Protein AF-A0A1R1JT82-F1 (afdb_monomer_lite)

pLDDT: mean 80.55, std 14.53, range [35.12, 96.0]

Radius of gyration: 28.64 Å; chains: 1; bounding box: 72×47×72 Å

Foldseek 3Di:
DDDPVVVVVVLVLLVVLLVVVVVPDDLVVSCVVVVHDSVVSVVSNVVNCVVVVVDDPPDDPPDDWDWDWDQDPPRWIWIDTDNDIAIDNDSVRNVVVRVVVNVVVVVCVVPPDDPPDPDDPDPDDDDDDPPDDPPDDDDDDPVVVVVVVVVVVPDDDDPDPPPDDDDDD

Secondary structure (DSSP, 8-state):
---THHHHHHHHHHHHHHHHHHTT--HHHHHHHHTS-HHHHHHHHHHHHHHHTSSPPPPPPPP----EEEE-TTS-EEEEETTEEEEESSHHHHHHHHHHHHHHHHHHHHHS--PPPP-PPP-S-----TT--TT------HHHHHHHHHHHHHS-----TT--PPP--

Sequence (169 aa):
MSNPNQGAATRSRNEEIERRLTAGESGPALAAAFGITQPRVHQIARAVREARGDLAPKAKPGPRIRPRLRKVELGLWLCAGGGVERRGETQLEAYDRWLKASLASHVGAHAAPHEPEPERPYAGPVTVIPGVRPGQALRLPPALLLNGARARAAQPYTPSLSGGRRGGE

Organism: Alcaligenes xylosoxydans xylosoxydans (NCBI:txid85698)

Structure (mmCIF, N/CA/C/O backbone):
data_AF-A0A1R1JT82-F1
#
_entry.id   AF-A0A1R1JT82-F1
#
loop_
_atom_site.group_PDB
_atom_site.id
_atom_site.type_symbol
_atom_site.label_atom_id
_atom_site.label_alt_id
_atom_site.label_comp_id
_atom_site.label_asym_id
_atom_site.label_entity_id
_atom_site.label_seq_id
_atom_site.pdbx_PDB_ins_code
_atom_site.Cartn_x
_atom_site.Cartn_y
_atom_site.Cartn_z
_atom_site.occupancy
_atom_site.B_iso_or_equiv
_atom_site.auth_seq_id
_atom_site.auth_comp_id
_atom_site.auth_asym_id
_atom_site.auth_atom_id
_atom_site.pdbx_PDB_model_num
ATOM 1 N N . MET A 1 1 ? 11.274 -14.910 32.398 1.00 37.78 1 MET A N 1
ATOM 2 C CA . MET A 1 1 ? 9.931 -15.381 32.798 1.00 37.78 1 MET A CA 1
ATOM 3 C C . MET A 1 1 ? 8.906 -14.341 32.360 1.00 37.78 1 MET A C 1
ATOM 5 O O . MET A 1 1 ? 8.763 -13.328 33.030 1.00 37.78 1 MET A O 1
ATOM 9 N N . SER A 1 2 ? 8.264 -14.525 31.201 1.00 44.66 2 SER A N 1
ATOM 10 C CA . SER A 1 2 ? 7.197 -13.622 30.739 1.00 44.66 2 SER A CA 1
ATOM 11 C C . SER A 1 2 ? 5.900 -13.959 31.469 1.00 44.66 2 SER A C 1
ATOM 13 O O . SER A 1 2 ? 5.422 -15.087 31.393 1.00 44.66 2 SER A O 1
ATOM 15 N N . ASN A 1 3 ? 5.371 -13.002 32.228 1.00 44.62 3 ASN A N 1
ATOM 16 C CA . ASN A 1 3 ? 4.223 -13.212 33.101 1.00 44.62 3 ASN A CA 1
ATOM 17 C C . ASN A 1 3 ? 2.918 -13.233 32.267 1.00 44.62 3 ASN A C 1
ATOM 19 O O . ASN A 1 3 ? 2.615 -12.224 31.623 1.00 44.62 3 ASN A O 1
ATOM 23 N N . PRO A 1 4 ? 2.130 -14.327 32.259 1.00 56.94 4 PRO A N 1
ATOM 24 C CA . PRO A 1 4 ? 0.919 -14.452 31.435 1.00 56.94 4 PRO A CA 1
ATOM 25 C C . PRO A 1 4 ? -0.143 -13.371 31.719 1.00 56.94 4 PRO A C 1
ATOM 27 O O . PRO A 1 4 ? -0.912 -13.008 30.827 1.00 56.94 4 PRO A O 1
ATOM 30 N N . ASN A 1 5 ? -0.126 -12.763 32.911 1.00 55.38 5 ASN A N 1
ATOM 31 C CA . ASN A 1 5 ? -1.024 -11.662 33.280 1.00 55.38 5 ASN A CA 1
ATOM 32 C C . ASN A 1 5 ? -0.706 -10.328 32.585 1.00 55.38 5 ASN A C 1
ATOM 34 O O . ASN A 1 5 ? -1.586 -9.474 32.462 1.00 55.38 5 ASN A O 1
ATOM 38 N N . GLN A 1 6 ? 0.512 -10.148 32.058 1.00 58.00 6 GLN A N 1
ATOM 39 C CA . GLN A 1 6 ? 0.864 -8.942 31.299 1.00 58.00 6 GLN A CA 1
ATOM 40 C C . GLN A 1 6 ? 0.074 -8.846 29.986 1.00 58.00 6 GLN A C 1
ATOM 42 O O . GLN A 1 6 ? -0.247 -7.745 29.540 1.00 58.00 6 GLN A O 1
ATOM 47 N N . GLY A 1 7 ? -0.309 -9.982 29.392 1.00 70.12 7 GLY A N 1
ATOM 48 C CA . GLY A 1 7 ? -1.084 -10.010 28.151 1.00 70.12 7 GLY A CA 1
ATOM 49 C C . GLY A 1 7 ? -2.545 -9.585 28.333 1.00 70.12 7 GLY A C 1
ATOM 50 O O . GLY A 1 7 ? -3.101 -8.916 27.465 1.00 70.12 7 GLY A O 1
ATOM 51 N N . ALA A 1 8 ? -3.175 -9.936 29.459 1.00 67.75 8 ALA A N 1
ATOM 52 C CA . ALA A 1 8 ? -4.562 -9.556 29.745 1.00 67.75 8 ALA A CA 1
ATOM 53 C C . ALA A 1 8 ? -4.686 -8.061 30.074 1.00 67.75 8 ALA A C 1
ATOM 55 O O . ALA A 1 8 ? -5.466 -7.363 29.432 1.00 67.75 8 ALA A O 1
ATOM 56 N N . ALA A 1 9 ? -3.840 -7.547 30.973 1.00 73.25 9 ALA A N 1
ATOM 57 C CA . ALA A 1 9 ? -3.826 -6.126 31.328 1.00 73.25 9 ALA A CA 1
ATOM 58 C C . ALA A 1 9 ? -3.507 -5.222 30.123 1.00 73.25 9 ALA A C 1
ATOM 60 O O . ALA A 1 9 ? -4.097 -4.154 29.958 1.00 73.25 9 ALA A O 1
ATOM 61 N N . THR A 1 10 ? -2.618 -5.672 29.231 1.00 85.50 10 THR A N 1
ATOM 62 C CA . THR A 1 10 ? -2.303 -4.940 27.996 1.00 85.50 10 THR A CA 1
ATOM 63 C C . THR A 1 10 ? -3.476 -4.950 27.012 1.00 85.50 10 THR A C 1
ATOM 65 O O . THR A 1 10 ? -3.733 -3.932 26.372 1.00 85.50 10 THR A O 1
ATOM 68 N N . ARG A 1 11 ? -4.224 -6.060 26.904 1.00 8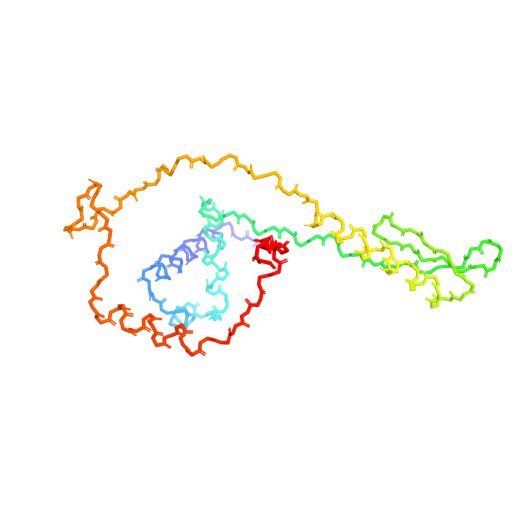6.44 11 ARG A N 1
ATOM 69 C CA . ARG A 1 11 ? -5.431 -6.129 26.061 1.00 86.44 11 ARG A CA 1
ATOM 70 C C . ARG A 1 11 ? -6.523 -5.186 26.554 1.00 86.44 11 ARG A C 1
ATOM 72 O O . ARG A 1 11 ? -6.980 -4.368 25.765 1.00 86.44 11 ARG A O 1
ATOM 79 N N . SER A 1 12 ? -6.848 -5.210 27.846 1.00 90.00 12 SER A N 1
ATOM 80 C CA . SER A 1 12 ? -7.865 -4.316 28.419 1.00 90.00 12 SER A CA 1
ATOM 81 C C . SER A 1 12 ? -7.492 -2.840 28.262 1.00 90.00 12 SER A C 1
ATOM 83 O O . SER A 1 12 ? -8.333 -2.019 27.907 1.00 90.00 12 SER A O 1
ATOM 85 N N . ARG A 1 13 ? -6.210 -2.494 28.443 1.00 92.62 13 ARG A N 1
ATOM 86 C CA . ARG A 1 13 ? -5.706 -1.142 28.167 1.00 92.62 13 ARG A CA 1
ATOM 87 C C . ARG A 1 13 ? -5.884 -0.745 26.697 1.00 92.62 13 ARG A C 1
ATOM 89 O O . ARG A 1 13 ? -6.255 0.389 26.413 1.00 92.62 13 ARG A O 1
ATOM 96 N N . ASN A 1 14 ? -5.596 -1.649 25.765 1.00 93.81 14 ASN A N 1
ATOM 97 C CA . ASN A 1 14 ? -5.712 -1.379 24.333 1.00 93.81 14 ASN A CA 1
ATOM 98 C C . ASN A 1 14 ? -7.173 -1.221 23.888 1.00 93.81 14 ASN A C 1
ATOM 100 O O . ASN A 1 14 ? -7.467 -0.344 23.078 1.00 93.81 14 ASN A O 1
ATOM 104 N N . GLU A 1 15 ? -8.077 -2.034 24.434 1.00 94.00 15 GLU A N 1
ATOM 105 C CA . GLU A 1 15 ? -9.524 -1.912 24.224 1.00 94.00 15 GLU A CA 1
ATOM 106 C C . GLU A 1 15 ? -10.048 -0.569 24.735 1.00 94.00 15 GLU A C 1
ATOM 108 O O . GLU A 1 15 ? -10.832 0.081 24.051 1.00 94.00 15 GLU A O 1
ATOM 113 N N . GLU A 1 16 ? -9.565 -0.103 25.888 1.00 94.25 16 GLU A N 1
ATOM 114 C CA . GLU A 1 16 ? -9.939 1.207 26.423 1.00 94.25 16 GLU A CA 1
ATOM 115 C C . GLU A 1 16 ? -9.472 2.365 25.529 1.00 94.25 16 GLU A C 1
ATOM 117 O O . GLU A 1 16 ? -10.233 3.298 25.269 1.00 94.25 16 GLU A O 1
ATOM 122 N N . ILE A 1 17 ? -8.245 2.285 25.002 1.00 93.94 17 ILE A N 1
ATOM 123 C CA . ILE A 1 17 ? -7.728 3.264 24.035 1.00 93.94 17 ILE A CA 1
ATOM 124 C C . ILE A 1 17 ? -8.616 3.308 22.782 1.00 93.94 17 ILE A C 1
ATOM 126 O O . ILE A 1 17 ? -8.910 4.392 22.282 1.00 93.94 17 ILE A O 1
ATOM 130 N N . GLU A 1 18 ? -9.051 2.151 22.276 1.00 94.75 18 GLU A N 1
ATOM 131 C CA . GLU A 1 18 ? -9.942 2.071 21.113 1.00 94.75 18 GLU A CA 1
ATOM 132 C C . GLU A 1 18 ? -11.323 2.661 21.414 1.00 94.75 18 GLU A C 1
ATOM 134 O O . GLU A 1 18 ? -11.787 3.504 20.649 1.00 94.75 18 GLU A O 1
ATOM 139 N N . ARG A 1 19 ? -11.937 2.310 22.552 1.00 94.94 19 ARG A N 1
ATOM 140 C CA . ARG A 1 19 ? -13.247 2.844 22.962 1.00 94.94 19 ARG A CA 1
ATOM 141 C C . ARG A 1 19 ? -13.253 4.367 23.034 1.00 94.94 19 ARG A C 1
ATOM 143 O O . ARG A 1 19 ? -14.133 4.999 22.453 1.00 94.94 19 ARG A O 1
ATOM 150 N N . ARG A 1 20 ? -12.266 4.960 23.713 1.00 95.12 20 ARG A N 1
ATOM 151 C CA . ARG A 1 20 ? -12.167 6.420 23.876 1.00 95.12 20 ARG A CA 1
ATOM 152 C C . ARG A 1 20 ? -11.871 7.133 22.557 1.00 95.12 20 ARG A C 1
ATOM 154 O O . ARG A 1 20 ? -12.444 8.186 22.289 1.00 95.12 20 ARG A O 1
ATOM 161 N N . LEU A 1 21 ? -11.039 6.538 21.698 1.00 93.44 21 LEU A N 1
ATOM 162 C CA . LEU A 1 21 ? -10.784 7.075 20.359 1.00 93.44 21 LEU A CA 1
ATOM 163 C C . LEU A 1 21 ? -12.054 7.048 19.491 1.00 93.44 21 LEU A C 1
ATOM 165 O O . LEU A 1 21 ? -12.344 8.023 18.802 1.00 93.44 21 LEU A O 1
ATOM 169 N N . THR A 1 22 ? -12.833 5.965 19.549 1.00 91.31 22 THR A N 1
ATOM 170 C CA . THR A 1 22 ? -14.109 5.831 18.825 1.00 91.31 22 THR A CA 1
ATOM 171 C C . THR A 1 22 ? -15.195 6.760 19.389 1.00 91.31 22 THR A C 1
ATOM 173 O O . THR A 1 22 ? -16.023 7.255 18.629 1.00 91.31 22 THR A O 1
ATOM 176 N N . ALA A 1 23 ? -15.146 7.085 20.685 1.00 93.19 23 ALA A N 1
ATOM 177 C CA . ALA A 1 23 ? -15.994 8.100 21.318 1.00 93.19 23 ALA A CA 1
ATOM 178 C C . ALA A 1 23 ? -15.642 9.552 20.919 1.00 93.19 23 ALA A C 1
ATOM 180 O O . ALA A 1 23 ? -16.352 10.480 21.301 1.00 93.19 23 ALA A O 1
ATOM 181 N N . GLY A 1 24 ? -14.573 9.758 20.139 1.00 92.31 24 GLY A N 1
ATOM 182 C CA . GLY A 1 24 ? -14.192 11.062 19.593 1.00 92.31 24 GLY A CA 1
ATOM 183 C C . GLY A 1 24 ? -13.119 11.808 20.388 1.00 92.31 24 GLY A C 1
ATOM 184 O O . GLY A 1 24 ? -12.845 12.970 20.087 1.00 92.31 24 GLY A O 1
ATOM 185 N N . GLU A 1 25 ? -12.480 11.175 21.376 1.00 92.38 25 GLU A N 1
ATOM 186 C CA . GLU A 1 25 ? -11.338 11.793 22.049 1.00 92.38 25 GLU A CA 1
ATOM 187 C C . GLU A 1 25 ? -10.145 11.975 21.103 1.00 92.38 25 GLU A C 1
ATOM 189 O O . GLU A 1 25 ? -9.851 11.139 20.244 1.00 92.38 25 GLU A O 1
ATOM 194 N N . SER A 1 26 ? -9.418 13.081 21.270 1.00 93.88 26 SER A N 1
ATOM 195 C CA . SER A 1 26 ? -8.297 13.398 20.390 1.00 93.88 26 SER A CA 1
ATOM 196 C C . SER A 1 26 ? -7.098 12.474 20.645 1.00 93.88 26 SER A C 1
ATOM 198 O O . SER A 1 26 ? -6.728 12.173 21.783 1.00 93.88 26 SER A O 1
ATOM 200 N N . GLY A 1 27 ? -6.431 12.055 19.564 1.00 90.31 27 GLY A N 1
ATOM 201 C CA . GLY A 1 27 ? -5.213 11.241 19.637 1.00 90.31 27 GLY A CA 1
ATOM 202 C C . GLY A 1 27 ? -4.117 11.818 20.554 1.00 90.31 27 GLY A C 1
ATOM 203 O O . GLY A 1 27 ? -3.517 11.046 21.301 1.00 90.31 27 GLY A O 1
ATOM 204 N N . PRO A 1 28 ? -3.857 13.143 20.561 1.00 93.81 28 PRO A N 1
ATOM 205 C CA . PRO A 1 28 ? -2.921 13.764 21.501 1.00 93.81 28 PRO A CA 1
ATOM 206 C C . PRO A 1 28 ? -3.339 13.654 22.976 1.00 93.81 28 PRO A C 1
ATOM 208 O O . PRO A 1 28 ? -2.487 13.401 23.826 1.00 93.81 28 PRO A O 1
ATOM 211 N N . ALA A 1 29 ? -4.631 13.791 23.293 1.00 93.75 29 ALA A N 1
ATOM 212 C CA . ALA A 1 29 ? -5.119 13.650 24.667 1.00 93.75 29 ALA A CA 1
ATOM 213 C C . ALA A 1 29 ? -4.952 12.210 25.177 1.00 93.75 29 ALA A C 1
ATOM 215 O O . ALA A 1 29 ? -4.480 11.990 26.293 1.00 93.75 29 ALA A O 1
ATOM 216 N N . LEU A 1 30 ? -5.245 11.221 24.328 1.00 93.25 30 LEU A N 1
ATOM 217 C CA . LEU A 1 30 ? -5.026 9.806 24.636 1.00 93.25 30 LEU A CA 1
ATOM 218 C C . LEU A 1 30 ? -3.538 9.464 24.765 1.00 93.25 30 LEU A C 1
ATOM 220 O O . LEU A 1 30 ? -3.147 8.706 25.650 1.00 93.25 30 LEU A O 1
ATOM 224 N N . ALA A 1 31 ? -2.690 10.045 23.918 1.00 94.19 31 ALA A N 1
ATOM 225 C CA . ALA A 1 31 ? -1.243 9.885 24.003 1.00 94.19 31 ALA A CA 1
ATOM 226 C C . ALA A 1 31 ? -0.711 10.321 25.380 1.00 94.19 31 ALA A C 1
ATOM 228 O O . ALA A 1 31 ? -0.003 9.554 26.035 1.00 94.19 31 ALA A O 1
ATOM 229 N N . ALA A 1 32 ? -1.132 11.497 25.855 1.00 94.25 32 ALA A N 1
ATOM 230 C CA . ALA A 1 32 ? -0.785 11.996 27.183 1.00 94.25 32 ALA A CA 1
ATOM 231 C C . ALA A 1 32 ? -1.361 11.115 28.308 1.00 94.25 32 ALA A C 1
ATOM 233 O O . ALA A 1 32 ? -0.619 10.710 29.201 1.00 94.25 32 ALA A O 1
ATOM 234 N N . ALA A 1 33 ? -2.648 10.753 28.238 1.00 92.94 33 ALA A N 1
ATOM 235 C CA . ALA A 1 33 ? -3.328 9.968 29.273 1.00 92.94 33 ALA A CA 1
ATOM 236 C C . ALA A 1 33 ? -2.727 8.568 29.475 1.00 92.94 33 ALA A C 1
ATOM 238 O O . ALA A 1 33 ? -2.681 8.058 30.591 1.00 92.94 33 ALA A O 1
ATOM 239 N N . PHE A 1 34 ? -2.256 7.942 28.395 1.00 91.56 34 PHE A N 1
ATOM 240 C CA . PHE A 1 34 ? -1.674 6.603 28.435 1.00 91.56 34 PHE A CA 1
ATOM 241 C C . PHE A 1 34 ? -0.135 6.612 28.428 1.00 91.56 34 PHE A C 1
ATOM 243 O O . PHE A 1 34 ? 0.473 5.541 28.465 1.00 91.56 34 PHE A O 1
ATOM 250 N N . GLY A 1 35 ? 0.520 7.776 28.381 1.00 92.38 35 GLY A N 1
ATOM 251 C CA . GLY A 1 35 ? 1.983 7.874 28.323 1.00 92.38 35 GLY A CA 1
ATOM 252 C C . GLY A 1 35 ? 2.584 7.197 27.084 1.00 92.38 35 GLY A C 1
ATOM 253 O O . GLY A 1 35 ? 3.600 6.511 27.177 1.00 92.38 35 GLY A O 1
ATOM 254 N N . ILE A 1 36 ? 1.923 7.321 25.930 1.00 93.56 36 ILE A N 1
ATOM 255 C CA . 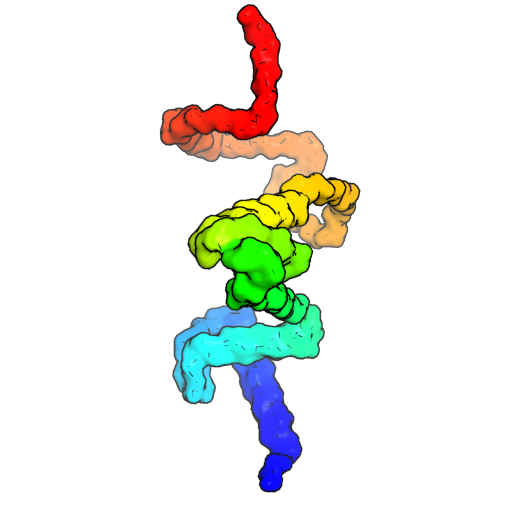ILE A 1 36 ? 2.372 6.763 24.644 1.00 93.56 36 ILE A CA 1
ATOM 256 C C . ILE A 1 36 ? 2.439 7.851 23.578 1.00 93.56 36 ILE A C 1
ATOM 258 O O . ILE A 1 36 ? 1.903 8.938 23.742 1.00 93.56 36 ILE A O 1
ATOM 262 N N . THR A 1 37 ? 3.080 7.562 22.449 1.00 94.94 37 THR A N 1
ATOM 263 C CA . THR A 1 37 ? 3.112 8.499 21.322 1.00 94.94 37 THR A CA 1
ATOM 264 C C . THR A 1 37 ? 1.775 8.514 20.576 1.00 94.94 37 THR A C 1
ATOM 266 O O . THR A 1 37 ? 1.080 7.500 20.490 1.00 94.94 37 THR A O 1
ATOM 269 N N . GLN A 1 38 ? 1.419 9.647 19.969 1.00 93.62 38 GLN A N 1
ATOM 270 C CA . GLN A 1 38 ? 0.189 9.767 19.177 1.00 93.62 38 GLN A CA 1
ATOM 271 C C . GLN A 1 38 ? 0.076 8.714 18.052 1.00 93.62 38 GLN A C 1
ATOM 273 O O . GLN A 1 38 ? -0.979 8.088 17.941 1.00 93.62 38 GLN A O 1
ATOM 278 N N . PRO A 1 39 ? 1.123 8.409 17.254 1.00 94.81 39 PRO A N 1
ATOM 279 C CA . PRO A 1 39 ? 1.037 7.334 16.262 1.00 94.81 39 PRO A CA 1
ATOM 280 C C . PRO A 1 39 ? 0.715 5.975 16.890 1.00 94.81 39 PRO A C 1
ATOM 282 O O . PRO A 1 39 ? 0.024 5.153 16.285 1.00 94.81 39 PRO A O 1
ATOM 285 N N . ARG A 1 40 ? 1.193 5.735 18.117 1.00 94.69 40 ARG A N 1
ATOM 286 C CA . ARG A 1 40 ? 0.971 4.478 18.826 1.00 94.69 40 ARG A CA 1
ATOM 287 C C . ARG A 1 40 ? -0.493 4.291 19.223 1.00 94.69 40 ARG A C 1
ATOM 289 O O . ARG A 1 40 ? -0.975 3.167 19.121 1.00 94.69 40 ARG A O 1
ATOM 296 N N . VAL A 1 41 ? -1.205 5.362 19.583 1.00 95.44 41 VAL A N 1
ATOM 297 C CA . VAL A 1 41 ? -2.661 5.343 19.844 1.00 95.44 41 VAL A CA 1
ATOM 298 C C . VAL A 1 41 ? -3.411 4.759 18.642 1.00 95.44 41 VAL A C 1
ATOM 300 O O . VAL A 1 41 ? -4.150 3.786 18.776 1.00 95.44 41 VAL A O 1
ATOM 303 N N . HIS A 1 42 ? -3.154 5.288 17.442 1.00 94.12 42 HIS A N 1
ATOM 304 C CA . HIS A 1 42 ? -3.832 4.843 16.220 1.00 94.12 42 HIS A CA 1
ATOM 305 C C . HIS A 1 42 ? -3.445 3.416 15.805 1.00 94.12 42 HIS A C 1
ATOM 307 O O . HIS A 1 42 ? -4.292 2.666 15.321 1.00 94.12 42 HIS A O 1
ATOM 313 N N . GLN A 1 43 ? -2.186 3.013 16.012 1.00 93.25 43 GLN A N 1
ATOM 314 C CA . GLN A 1 43 ? -1.752 1.630 15.778 1.00 93.25 43 GLN A CA 1
ATOM 315 C C . GLN A 1 43 ? -2.472 0.642 16.698 1.00 93.25 43 GLN A C 1
ATOM 317 O O . GLN A 1 43 ? -2.898 -0.414 16.236 1.00 93.25 43 GLN A O 1
ATOM 322 N N . ILE A 1 44 ? -2.610 0.986 17.982 1.00 93.56 44 ILE A N 1
ATOM 323 C CA . ILE A 1 44 ? -3.308 0.157 18.967 1.00 93.56 44 ILE A CA 1
ATOM 324 C C . ILE A 1 44 ? -4.784 0.029 18.591 1.00 93.56 44 ILE A C 1
ATOM 326 O O . ILE A 1 44 ? -5.273 -1.090 18.469 1.00 93.56 44 ILE A O 1
ATOM 330 N N . ALA A 1 45 ? -5.466 1.146 18.329 1.00 92.94 45 ALA A N 1
ATOM 331 C CA . ALA A 1 45 ? -6.877 1.130 17.948 1.00 92.94 45 ALA A CA 1
ATOM 332 C C . ALA A 1 45 ? -7.122 0.306 16.674 1.00 92.94 45 ALA A C 1
ATOM 334 O O . ALA A 1 45 ? -8.046 -0.502 16.613 1.00 92.94 45 ALA A O 1
ATOM 335 N N . ARG A 1 46 ? -6.246 0.442 15.669 1.00 91.06 46 ARG A N 1
ATOM 336 C CA . ARG A 1 46 ? -6.292 -0.386 14.460 1.00 91.06 46 ARG A CA 1
ATOM 337 C C . ARG A 1 46 ? -6.120 -1.872 14.777 1.00 91.06 46 ARG A C 1
ATOM 339 O O . ARG A 1 46 ? -6.909 -2.672 14.293 1.00 91.06 46 ARG A O 1
ATOM 346 N N . ALA A 1 47 ? -5.118 -2.238 15.576 1.00 89.56 47 ALA A N 1
ATOM 347 C CA . ALA A 1 47 ? -4.853 -3.632 15.926 1.00 89.56 47 ALA A CA 1
ATOM 348 C C . ALA A 1 47 ? -6.019 -4.273 16.700 1.00 89.56 47 ALA A C 1
ATOM 350 O O . ALA A 1 47 ? -6.341 -5.432 16.463 1.00 89.56 47 ALA A O 1
ATOM 351 N N . VAL A 1 48 ? -6.681 -3.517 17.584 1.00 91.69 48 VAL A N 1
ATOM 352 C CA . VAL A 1 48 ? -7.882 -3.975 18.305 1.00 91.69 48 VAL A CA 1
ATOM 353 C C . VAL A 1 48 ? -9.034 -4.247 17.337 1.00 91.69 48 VAL A C 1
ATOM 355 O O . VAL A 1 48 ? -9.668 -5.296 17.421 1.00 91.69 48 VAL A O 1
ATOM 358 N N . ARG A 1 49 ? -9.273 -3.346 16.380 1.00 89.31 49 ARG A N 1
ATOM 359 C CA . ARG A 1 49 ? -10.320 -3.507 15.358 1.00 89.31 49 ARG A CA 1
ATOM 360 C C . ARG A 1 49 ? -10.025 -4.652 14.383 1.00 89.31 49 ARG A C 1
ATOM 362 O O . ARG A 1 49 ? -10.933 -5.398 14.039 1.00 89.31 49 ARG A O 1
ATOM 369 N N . GLU A 1 50 ? -8.765 -4.840 13.983 1.00 88.31 50 GLU A N 1
ATOM 370 C CA . GLU A 1 50 ? -8.335 -5.999 13.184 1.00 88.31 50 GLU A CA 1
ATOM 371 C C . GLU A 1 50 ? -8.530 -7.316 13.961 1.00 88.31 50 GLU A C 1
ATOM 373 O O . GLU A 1 50 ? -9.040 -8.281 13.401 1.00 88.31 50 GLU A O 1
ATOM 378 N N . ALA A 1 51 ? -8.206 -7.354 15.260 1.00 86.25 51 ALA A N 1
ATOM 379 C CA . ALA A 1 51 ? -8.418 -8.534 16.105 1.00 86.25 51 ALA A CA 1
ATOM 380 C C . ALA A 1 51 ? -9.905 -8.860 16.338 1.00 86.25 51 ALA A C 1
ATOM 382 O O . ALA A 1 51 ? -10.250 -10.027 16.513 1.00 86.25 51 ALA A O 1
ATOM 383 N N . ARG A 1 52 ? -10.780 -7.844 16.328 1.00 86.50 52 ARG A N 1
ATOM 384 C CA . ARG A 1 52 ? -12.243 -8.001 16.407 1.00 86.50 52 ARG A CA 1
ATOM 385 C C . ARG A 1 52 ? -12.876 -8.410 15.069 1.00 86.50 52 ARG A C 1
ATOM 387 O O . ARG A 1 52 ? -13.994 -8.908 15.060 1.00 86.50 52 ARG A O 1
ATOM 394 N N . GLY A 1 53 ? -12.160 -8.225 13.958 1.00 84.12 53 GLY A N 1
ATOM 395 C CA . GLY A 1 53 ? -12.660 -8.479 12.604 1.00 84.12 53 GLY A CA 1
ATOM 396 C C . GLY A 1 53 ? -13.376 -7.289 11.952 1.00 84.12 53 GLY A C 1
ATOM 397 O O . GLY A 1 53 ? -13.872 -7.429 10.839 1.00 84.12 53 GLY A O 1
ATOM 398 N N . ASP A 1 54 ? -13.386 -6.110 12.586 1.00 83.31 54 ASP A N 1
ATOM 399 C CA . ASP A 1 54 ? -14.008 -4.886 12.046 1.00 83.31 54 ASP A CA 1
ATOM 400 C C . ASP A 1 54 ? -13.210 -4.278 10.878 1.00 83.31 54 ASP A C 1
ATOM 402 O O . ASP A 1 54 ? -13.706 -3.429 10.135 1.00 83.31 54 ASP A O 1
ATOM 406 N N . LEU A 1 55 ? -11.936 -4.654 10.749 1.00 77.56 55 LEU A N 1
ATOM 407 C CA . LEU A 1 55 ? -11.030 -4.197 9.702 1.00 77.56 55 LEU A CA 1
ATOM 408 C C . LEU A 1 55 ? -10.367 -5.395 9.034 1.00 77.56 55 LEU A C 1
ATOM 410 O O . LEU A 1 55 ? -9.776 -6.245 9.700 1.00 77.56 55 LEU A O 1
ATOM 414 N N . ALA A 1 56 ? -10.406 -5.413 7.701 1.00 75.69 56 ALA A N 1
ATOM 415 C CA . ALA A 1 56 ? -9.618 -6.358 6.928 1.00 75.69 56 ALA A CA 1
ATOM 416 C C . ALA A 1 56 ? -8.117 -6.128 7.196 1.00 75.69 56 ALA A C 1
ATOM 418 O O . ALA A 1 56 ? -7.673 -4.972 7.281 1.00 75.69 56 ALA A O 1
ATOM 419 N N . PRO A 1 57 ? -7.317 -7.204 7.305 1.00 73.38 57 PRO A N 1
ATOM 420 C CA . PRO A 1 57 ? -5.883 -7.075 7.499 1.00 73.38 57 PRO A CA 1
ATOM 421 C C . PRO A 1 57 ? -5.281 -6.260 6.354 1.00 73.38 57 PRO A C 1
ATOM 423 O O . PRO A 1 57 ? -5.657 -6.419 5.190 1.00 73.38 57 PRO A O 1
ATOM 426 N N . LYS A 1 58 ? -4.322 -5.380 6.672 1.00 72.00 58 LYS A N 1
ATOM 427 C CA . LYS A 1 58 ? -3.614 -4.617 5.637 1.00 72.00 58 LYS A CA 1
ATOM 428 C C . LYS A 1 58 ? -3.026 -5.592 4.616 1.00 72.00 58 LYS A C 1
ATOM 430 O O . LYS A 1 58 ? -2.253 -6.473 4.998 1.00 72.00 58 LYS A O 1
ATOM 435 N N . ALA A 1 59 ? -3.346 -5.401 3.334 1.00 72.94 59 ALA A N 1
ATOM 436 C CA . ALA A 1 59 ? -2.713 -6.156 2.261 1.00 72.94 59 ALA A CA 1
ATOM 437 C C . ALA A 1 59 ? -1.192 -6.056 2.423 1.00 72.94 59 ALA A C 1
ATOM 439 O O . ALA A 1 59 ? -0.632 -4.956 2.541 1.00 72.94 59 ALA A O 1
ATOM 440 N N . LYS A 1 60 ? -0.528 -7.213 2.511 1.00 72.81 60 LYS A N 1
ATOM 441 C CA . LYS A 1 60 ? 0.928 -7.247 2.626 1.00 72.81 60 LYS A CA 1
ATOM 442 C C . LYS A 1 60 ? 1.498 -6.581 1.370 1.00 72.81 60 LYS A C 1
ATOM 444 O O . LYS A 1 60 ? 1.041 -6.912 0.275 1.00 72.81 60 LYS A O 1
ATOM 449 N N . PRO A 1 61 ? 2.455 -5.644 1.501 1.00 70.38 61 PRO A N 1
ATOM 450 C CA . PRO A 1 61 ? 3.112 -5.092 0.329 1.00 70.38 61 PRO A CA 1
ATOM 451 C C . PRO A 1 61 ? 3.687 -6.251 -0.487 1.00 70.38 61 PRO A C 1
ATOM 453 O O . PRO A 1 61 ? 4.289 -7.168 0.081 1.00 70.38 61 PRO A O 1
ATOM 456 N N . GLY A 1 62 ? 3.450 -6.218 -1.798 1.00 68.25 62 GLY A N 1
ATOM 457 C CA . GLY A 1 62 ? 3.933 -7.244 -2.715 1.00 68.25 62 GLY A CA 1
ATOM 458 C C . GLY A 1 62 ? 5.455 -7.425 -2.633 1.00 68.25 62 GLY A C 1
ATOM 459 O O . GLY A 1 62 ? 6.166 -6.568 -2.089 1.00 68.25 62 GLY A O 1
ATOM 460 N N . PRO A 1 63 ? 5.982 -8.544 -3.155 1.00 73.38 63 PRO A N 1
ATOM 461 C CA . PRO A 1 63 ? 7.412 -8.811 -3.132 1.00 73.38 63 PRO A CA 1
ATOM 462 C C . PRO A 1 63 ? 8.177 -7.663 -3.802 1.00 73.38 63 PRO A C 1
ATOM 464 O O . PRO A 1 63 ? 7.898 -7.282 -4.937 1.00 73.38 63 PRO A O 1
ATOM 467 N N . ARG A 1 64 ? 9.166 -7.102 -3.097 1.00 78.69 64 ARG A N 1
ATOM 468 C CA . ARG A 1 64 ? 10.055 -6.084 -3.670 1.00 78.69 64 ARG A CA 1
ATOM 469 C C . 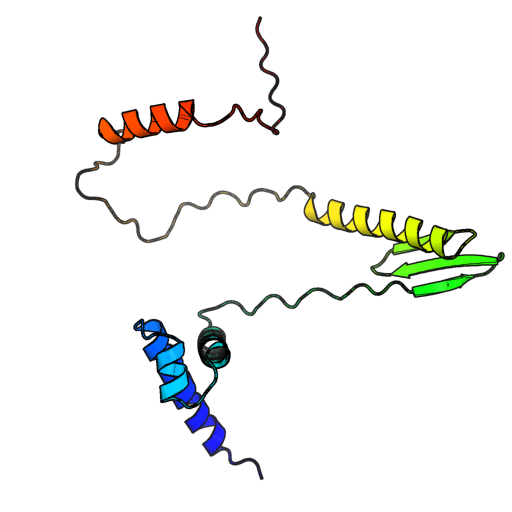ARG A 1 64 ? 10.919 -6.738 -4.745 1.00 78.69 64 ARG A C 1
ATOM 471 O O . ARG A 1 64 ? 11.770 -7.569 -4.427 1.00 78.69 64 ARG A O 1
ATOM 478 N N . ILE A 1 65 ? 10.726 -6.345 -5.998 1.00 81.38 65 ILE A N 1
ATOM 479 C CA . ILE A 1 65 ? 11.539 -6.825 -7.115 1.00 81.38 65 ILE A CA 1
ATOM 480 C C . ILE A 1 65 ? 12.943 -6.222 -6.991 1.00 81.38 65 ILE A C 1
ATOM 482 O O . ILE A 1 65 ? 13.107 -5.005 -7.009 1.00 81.38 65 ILE A O 1
ATOM 486 N N . ARG A 1 66 ? 13.962 -7.077 -6.843 1.00 85.00 66 ARG A N 1
ATOM 487 C CA . ARG A 1 66 ? 15.378 -6.682 -6.849 1.00 85.00 66 ARG A CA 1
ATOM 488 C C . ARG A 1 66 ? 16.052 -7.251 -8.102 1.00 85.00 66 ARG A C 1
ATOM 490 O O . ARG A 1 66 ? 16.258 -8.467 -8.134 1.00 85.00 66 ARG A O 1
ATOM 497 N N . PRO A 1 67 ? 16.368 -6.430 -9.120 1.00 90.75 67 PRO A N 1
ATOM 498 C CA . PRO A 1 67 ? 17.055 -6.911 -10.312 1.00 90.75 67 PRO A CA 1
ATOM 499 C C . PRO A 1 67 ? 18.454 -7.417 -9.960 1.00 90.75 67 PRO A C 1
ATOM 501 O O . PRO A 1 67 ? 19.161 -6.822 -9.146 1.00 90.75 67 PRO A O 1
ATOM 504 N N . ARG A 1 68 ? 18.855 -8.527 -10.577 1.00 91.56 68 ARG A N 1
ATOM 505 C CA . ARG A 1 68 ? 20.196 -9.103 -10.478 1.00 91.56 68 ARG A CA 1
ATOM 506 C C . ARG A 1 68 ? 20.878 -8.998 -11.832 1.00 91.56 68 ARG A C 1
ATOM 508 O O . ARG A 1 68 ? 20.383 -9.548 -12.814 1.00 91.56 68 ARG A O 1
ATOM 515 N N . LEU A 1 69 ? 22.016 -8.314 -11.854 1.00 94.75 69 LEU A N 1
ATOM 516 C CA . LEU A 1 69 ? 22.893 -8.205 -13.013 1.00 94.75 69 LEU A CA 1
ATOM 517 C C . LEU A 1 69 ? 24.014 -9.236 -12.900 1.00 94.75 69 LEU A C 1
ATOM 519 O O . LEU A 1 69 ? 24.690 -9.314 -11.875 1.00 94.75 69 LEU A O 1
ATOM 523 N N . ARG A 1 70 ? 24.216 -10.023 -13.954 1.00 93.56 70 ARG A N 1
ATOM 524 C CA . ARG A 1 70 ? 25.342 -10.957 -14.070 1.00 93.56 70 ARG A CA 1
ATOM 525 C C . ARG A 1 70 ? 25.835 -11.031 -15.507 1.00 93.56 70 ARG A C 1
ATOM 527 O O . ARG A 1 70 ? 25.058 -10.839 -16.441 1.00 93.56 70 ARG A O 1
ATOM 534 N N . LYS A 1 71 ? 27.115 -11.343 -15.680 1.00 94.25 71 LYS A N 1
ATOM 535 C CA . LYS A 1 71 ? 27.687 -11.648 -16.993 1.00 94.25 71 LYS A CA 1
ATOM 536 C C . LYS A 1 71 ? 27.349 -13.096 -17.357 1.00 94.25 71 LYS A C 1
ATOM 538 O O . LYS A 1 71 ? 27.420 -13.967 -16.492 1.00 94.25 71 LYS A O 1
ATOM 543 N N . VAL A 1 72 ? 26.936 -13.337 -18.596 1.00 92.56 72 VAL A N 1
ATOM 544 C CA . VAL A 1 72 ? 26.569 -14.666 -19.111 1.00 92.56 72 VAL A CA 1
ATOM 545 C C . VAL A 1 72 ? 27.467 -15.062 -20.282 1.00 92.56 72 VAL A C 1
ATOM 547 O O . VAL A 1 72 ? 28.292 -14.271 -20.746 1.00 92.56 72 VAL A O 1
ATOM 550 N N . GLU A 1 73 ? 27.329 -16.308 -20.735 1.00 77.88 73 GLU A N 1
ATOM 551 C CA . GLU A 1 73 ? 28.030 -16.822 -21.913 1.00 77.88 73 GLU A CA 1
ATOM 552 C C . GLU A 1 73 ? 27.792 -15.915 -23.130 1.00 77.88 73 GLU A C 1
ATOM 554 O O . GLU A 1 73 ? 26.730 -15.300 -23.257 1.00 77.88 73 GLU A O 1
ATOM 559 N N . LEU A 1 74 ? 28.806 -15.817 -23.999 1.00 82.00 74 LEU A N 1
ATOM 560 C CA . LEU A 1 74 ? 28.922 -14.852 -25.110 1.00 82.00 74 LEU A CA 1
ATOM 561 C C . LEU A 1 74 ? 29.287 -13.413 -24.697 1.00 82.00 74 LEU A C 1
ATOM 563 O O . LEU A 1 74 ? 29.198 -12.497 -25.506 1.00 82.00 74 LEU A O 1
ATOM 567 N N . GLY A 1 75 ? 29.718 -13.188 -23.451 1.00 85.75 75 GLY A N 1
ATOM 568 C CA . GLY A 1 75 ? 30.217 -11.882 -22.998 1.00 85.75 75 GLY A CA 1
ATOM 569 C C . GLY A 1 75 ? 29.129 -10.841 -22.718 1.00 85.75 75 GLY A C 1
ATOM 570 O O . GLY A 1 75 ? 29.452 -9.733 -22.288 1.00 85.75 75 GLY A O 1
ATOM 571 N N . LEU A 1 76 ? 27.862 -11.214 -22.896 1.00 91.12 76 LEU A N 1
ATOM 572 C CA . LEU A 1 76 ? 26.699 -10.364 -22.675 1.00 91.12 76 LEU A CA 1
ATOM 573 C C . LEU A 1 76 ? 26.385 -10.199 -21.184 1.00 91.12 76 LEU A C 1
ATOM 575 O O . LEU A 1 76 ? 26.674 -11.056 -20.344 1.00 91.12 76 LEU A O 1
ATOM 579 N N . TRP A 1 77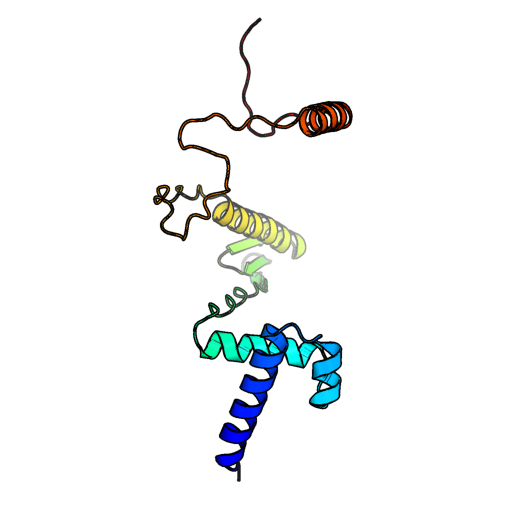 ? 25.719 -9.097 -20.865 1.00 95.69 77 TRP A N 1
ATOM 580 C CA . TRP A 1 77 ? 25.112 -8.848 -19.566 1.00 95.69 77 TRP A CA 1
ATOM 581 C C . TRP A 1 77 ? 23.669 -9.331 -19.559 1.00 95.69 77 TRP A C 1
ATOM 583 O O . TRP A 1 77 ? 22.920 -9.086 -20.501 1.00 95.69 77 TRP A O 1
ATOM 593 N N . LEU A 1 78 ? 23.264 -9.997 -18.482 1.00 95.31 78 LEU A N 1
ATOM 594 C CA . LEU A 1 78 ? 21.891 -10.415 -18.229 1.00 95.31 78 LEU A CA 1
ATOM 595 C C . LEU A 1 78 ? 21.374 -9.725 -16.966 1.00 95.31 78 LEU A C 1
ATOM 597 O O . LEU A 1 78 ? 22.007 -9.794 -15.911 1.00 95.31 78 LEU A O 1
ATOM 601 N N . CYS A 1 79 ? 20.210 -9.091 -17.079 1.00 95.75 79 CYS A N 1
ATOM 602 C CA . CYS A 1 79 ? 19.448 -8.549 -15.962 1.00 95.75 79 CYS A CA 1
ATOM 603 C C . CYS A 1 79 ? 18.185 -9.395 -15.755 1.00 95.75 79 CYS A C 1
ATOM 605 O O . CYS A 1 79 ? 17.404 -9.582 -16.693 1.00 95.75 79 CYS A O 1
ATOM 607 N N . ALA A 1 80 ? 17.998 -9.916 -14.541 1.00 92.25 80 ALA A N 1
ATOM 608 C CA . ALA A 1 80 ? 16.871 -10.770 -14.169 1.00 92.25 80 ALA A CA 1
ATOM 609 C C . ALA A 1 80 ? 16.182 -10.280 -12.892 1.00 92.25 80 ALA A C 1
ATOM 611 O O . ALA A 1 80 ? 16.840 -9.931 -11.911 1.00 92.25 80 ALA A O 1
ATOM 612 N N . GLY A 1 81 ? 14.852 -10.299 -12.874 1.00 89.75 81 GLY A N 1
ATOM 613 C CA . GLY A 1 81 ? 14.057 -9.933 -11.704 1.00 89.75 81 GLY A CA 1
ATOM 614 C C . GLY A 1 81 ? 12.566 -9.878 -12.015 1.00 89.75 81 GLY A C 1
ATOM 615 O O . GLY A 1 81 ? 12.181 -9.528 -13.127 1.00 89.75 81 GLY A O 1
ATOM 616 N N . GLY A 1 82 ? 11.726 -10.229 -11.036 1.00 83.12 82 GLY A N 1
ATOM 617 C CA . GLY A 1 82 ? 10.268 -10.109 -11.170 1.00 83.12 82 GLY A CA 1
ATOM 618 C C . GLY A 1 82 ? 9.664 -10.974 -12.282 1.00 83.12 82 GLY A C 1
ATOM 619 O O . GLY A 1 82 ? 8.693 -10.557 -12.897 1.00 83.12 82 GLY A O 1
ATOM 620 N N . GLY A 1 83 ? 10.263 -12.136 -12.576 1.00 86.19 83 GLY A N 1
ATOM 621 C CA . GLY A 1 83 ? 9.807 -13.049 -13.636 1.00 86.19 83 GLY A CA 1
ATOM 622 C C . GLY A 1 83 ? 10.249 -12.673 -15.056 1.00 86.19 83 GLY A C 1
ATOM 623 O O . GLY A 1 83 ? 9.895 -13.370 -16.001 1.00 86.19 83 GLY A O 1
ATOM 624 N N . VAL A 1 84 ? 11.036 -11.604 -15.222 1.00 90.19 84 VAL A N 1
ATOM 625 C CA . VAL A 1 84 ? 11.528 -11.132 -16.524 1.00 90.19 84 VAL A CA 1
ATOM 626 C C . VAL A 1 84 ? 13.054 -11.191 -16.567 1.00 90.19 84 VAL A C 1
ATOM 628 O O . VAL A 1 84 ? 13.725 -10.790 -15.613 1.00 90.19 84 VAL A O 1
ATOM 631 N N . GLU A 1 85 ? 13.603 -11.635 -17.699 1.00 93.44 85 GLU A N 1
ATOM 632 C CA . GLU A 1 85 ? 15.041 -11.619 -17.988 1.00 93.44 85 GLU A CA 1
ATOM 633 C C . GLU A 1 85 ? 15.328 -10.931 -19.327 1.00 93.44 85 GLU A C 1
ATOM 635 O O . GLU A 1 85 ? 14.618 -11.153 -20.315 1.00 93.44 85 GLU A O 1
ATOM 640 N N . ARG A 1 86 ? 16.369 -10.092 -19.387 1.00 94.69 86 ARG A N 1
ATOM 641 C CA . ARG A 1 86 ? 16.826 -9.436 -20.624 1.00 94.69 86 ARG A CA 1
ATOM 642 C C . ARG A 1 86 ? 18.346 -9.373 -20.704 1.00 94.69 86 ARG A C 1
ATOM 644 O O . ARG A 1 86 ? 19.024 -9.300 -19.682 1.00 94.69 86 ARG A O 1
ATOM 651 N N . ARG A 1 87 ? 18.864 -9.405 -21.937 1.00 95.44 87 ARG A N 1
ATOM 652 C CA . ARG A 1 87 ? 20.299 -9.364 -22.249 1.00 95.44 87 ARG A CA 1
ATOM 653 C C . ARG A 1 87 ? 20.681 -8.078 -22.984 1.00 95.44 87 ARG A C 1
ATOM 655 O O . ARG A 1 87 ? 19.873 -7.568 -23.765 1.00 95.44 87 ARG A O 1
ATOM 662 N N . GLY A 1 88 ? 21.902 -7.602 -22.766 1.00 93.38 88 GLY A N 1
ATOM 663 C CA . GLY A 1 88 ? 22.517 -6.460 -23.450 1.00 93.38 88 GLY A CA 1
ATOM 664 C C . GLY A 1 88 ? 24.035 -6.615 -23.533 1.00 93.38 88 GLY A C 1
ATOM 665 O O . GLY A 1 88 ? 24.614 -7.446 -22.835 1.00 93.38 88 GLY A O 1
ATOM 666 N N . GLU A 1 89 ? 24.680 -5.838 -24.392 1.00 93.81 89 GLU A N 1
ATOM 667 C CA . GLU A 1 89 ? 26.139 -5.832 -24.554 1.00 93.81 89 GLU A CA 1
ATOM 668 C C . GLU A 1 89 ? 26.823 -5.136 -23.374 1.00 93.81 89 GLU A C 1
ATOM 670 O O . GLU A 1 89 ? 27.923 -5.505 -22.962 1.00 93.81 89 GLU A O 1
ATOM 675 N N . THR A 1 90 ? 26.128 -4.176 -22.761 1.00 94.38 90 THR A N 1
ATOM 676 C CA . THR A 1 90 ? 26.571 -3.463 -21.558 1.00 94.38 90 THR A CA 1
ATOM 677 C C . THR A 1 90 ? 25.655 -3.737 -20.362 1.00 94.38 90 THR A C 1
ATOM 679 O O . THR A 1 90 ? 24.505 -4.158 -20.509 1.00 94.38 90 THR A O 1
ATOM 682 N N . GLN A 1 91 ? 26.158 -3.463 -19.152 1.00 94.31 91 GLN A N 1
ATOM 683 C CA . GLN A 1 91 ? 25.369 -3.541 -17.913 1.00 94.31 91 GLN A CA 1
ATOM 684 C C . GLN A 1 91 ? 24.106 -2.677 -17.989 1.00 94.31 91 GLN A C 1
ATOM 686 O O . GLN A 1 91 ? 23.016 -3.140 -17.651 1.00 94.31 91 GLN A O 1
ATOM 691 N N . LEU A 1 92 ? 24.273 -1.431 -18.447 1.00 94.69 92 LEU A N 1
ATOM 692 C CA . LEU A 1 92 ? 23.198 -0.453 -18.558 1.00 94.69 92 LEU A CA 1
ATOM 693 C C . LEU A 1 92 ? 22.145 -0.917 -19.564 1.00 94.69 92 LEU A C 1
ATOM 695 O O . LEU A 1 92 ? 20.959 -0.916 -19.258 1.00 94.69 92 LEU A O 1
ATOM 699 N N . GLU A 1 93 ? 22.572 -1.411 -20.723 1.00 94.94 93 GLU A N 1
ATOM 700 C CA . GLU A 1 93 ? 21.651 -1.881 -21.752 1.00 94.94 93 GLU A CA 1
ATOM 701 C C . GLU A 1 93 ? 20.825 -3.093 -21.292 1.00 94.94 93 GLU A C 1
ATOM 703 O O . GLU A 1 93 ? 19.614 -3.152 -21.525 1.00 94.94 93 GLU A O 1
ATOM 708 N N . ALA A 1 94 ? 21.450 -4.056 -20.607 1.00 95.31 94 ALA A N 1
ATOM 709 C CA . ALA A 1 94 ? 20.733 -5.193 -20.036 1.00 95.31 94 ALA A CA 1
ATOM 710 C C . ALA A 1 94 ? 19.697 -4.738 -18.993 1.00 95.31 94 ALA A C 1
ATOM 712 O O . ALA A 1 94 ? 18.573 -5.251 -18.974 1.00 95.31 94 ALA A O 1
ATOM 713 N N . TYR A 1 95 ? 20.057 -3.759 -18.156 1.00 95.31 95 TYR A N 1
ATOM 714 C CA . TYR A 1 95 ? 19.161 -3.168 -17.165 1.00 95.31 95 TYR A CA 1
ATOM 715 C C . TYR A 1 95 ? 17.995 -2.411 -17.808 1.00 95.31 95 TYR A C 1
ATOM 717 O O . TYR A 1 95 ? 16.850 -2.678 -17.457 1.00 95.31 95 TYR A O 1
ATOM 725 N N . ASP A 1 96 ? 18.247 -1.541 -18.785 1.00 96.00 96 ASP A N 1
ATOM 726 C CA . ASP A 1 96 ? 17.212 -0.739 -19.446 1.00 96.00 96 ASP A CA 1
ATOM 727 C C . ASP A 1 96 ? 16.214 -1.609 -20.211 1.00 96.00 96 ASP A C 1
ATOM 729 O O . ASP A 1 96 ? 14.999 -1.391 -20.150 1.00 96.00 96 ASP A O 1
ATOM 733 N N . ARG A 1 97 ? 16.708 -2.644 -20.904 1.00 95.00 97 ARG A N 1
ATOM 734 C CA . ARG A 1 97 ? 15.852 -3.628 -21.580 1.00 95.00 97 ARG A CA 1
ATOM 735 C C . ARG A 1 97 ? 14.980 -4.375 -20.570 1.00 95.00 97 ARG A C 1
ATOM 737 O O . ARG A 1 97 ? 13.788 -4.563 -20.821 1.00 95.00 97 ARG A O 1
ATOM 744 N N . TRP A 1 98 ? 15.547 -4.784 -19.433 1.00 95.81 98 TRP A N 1
ATOM 745 C CA . TRP A 1 98 ? 14.794 -5.415 -18.345 1.00 95.81 98 TRP A CA 1
ATOM 746 C C . TRP A 1 98 ? 13.761 -4.461 -17.732 1.00 95.81 98 TRP A C 1
ATOM 748 O O . TRP A 1 98 ? 12.610 -4.855 -17.566 1.00 95.81 98 TRP A O 1
ATOM 758 N N . LEU A 1 99 ? 14.128 -3.205 -17.466 1.00 93.50 99 LEU A N 1
ATOM 759 C CA . LEU A 1 99 ? 13.255 -2.196 -16.868 1.00 93.50 99 LEU A CA 1
ATOM 760 C C . LEU A 1 99 ? 12.034 -1.932 -17.752 1.00 93.50 99 LEU A C 1
ATOM 762 O O . LEU A 1 99 ? 10.904 -1.999 -17.272 1.00 93.50 99 LEU A O 1
ATOM 766 N N . LYS A 1 100 ? 12.246 -1.718 -19.057 1.00 94.06 100 LYS A N 1
ATOM 767 C CA . LYS A 1 100 ? 11.157 -1.539 -20.031 1.00 94.06 100 LYS A CA 1
ATOM 768 C C . LYS A 1 100 ? 10.203 -2.736 -20.044 1.00 94.06 100 LYS A C 1
ATOM 770 O O . LYS A 1 100 ? 8.990 -2.555 -20.005 1.00 94.06 100 LYS A O 1
ATOM 775 N N . ALA A 1 101 ? 10.737 -3.958 -20.049 1.00 90.88 101 ALA A N 1
ATOM 776 C CA . ALA A 1 101 ? 9.925 -5.175 -20.050 1.00 90.88 101 ALA A CA 1
ATOM 777 C C . ALA A 1 101 ? 9.178 -5.408 -18.718 1.00 90.88 101 ALA A C 1
ATOM 779 O O . ALA A 1 101 ? 8.024 -5.841 -18.720 1.00 90.88 101 ALA A O 1
ATOM 780 N N . SER A 1 102 ? 9.808 -5.089 -17.586 1.00 89.25 102 SER A N 1
ATOM 781 C CA . SER A 1 102 ? 9.214 -5.184 -16.247 1.00 89.25 102 SER A CA 1
ATOM 782 C C . SER A 1 102 ? 8.057 -4.195 -16.070 1.00 89.25 102 SER A C 1
ATOM 784 O O . SER A 1 102 ? 6.986 -4.573 -15.586 1.00 89.25 102 SER A O 1
ATOM 786 N N . LEU A 1 103 ? 8.233 -2.954 -16.543 1.00 88.25 103 LEU A N 1
ATOM 787 C CA . LEU A 1 103 ? 7.185 -1.931 -16.549 1.00 88.25 103 LEU A CA 1
ATOM 788 C C . LEU A 1 103 ? 6.020 -2.320 -17.461 1.00 88.25 103 LEU A C 1
ATOM 790 O O . LEU A 1 103 ? 4.874 -2.242 -17.030 1.00 88.25 103 LEU A O 1
ATOM 794 N N . ALA A 1 104 ? 6.292 -2.801 -18.678 1.00 86.44 104 ALA A N 1
ATOM 795 C CA . ALA A 1 104 ? 5.242 -3.269 -19.586 1.00 86.44 104 ALA A CA 1
ATOM 796 C C . ALA A 1 104 ? 4.404 -4.401 -18.965 1.00 86.44 104 ALA A C 1
ATOM 798 O O . ALA A 1 104 ? 3.180 -4.397 -19.074 1.00 86.44 104 ALA A O 1
ATOM 799 N N . SER A 1 105 ? 5.050 -5.325 -18.247 1.00 80.38 105 SER A N 1
ATOM 800 C CA . SER A 1 105 ? 4.364 -6.420 -17.549 1.00 80.38 105 SER A CA 1
ATOM 801 C C . SER A 1 105 ? 3.496 -5.916 -16.386 1.00 80.38 105 SER A C 1
ATOM 803 O O . SER A 1 105 ? 2.373 -6.384 -16.213 1.00 80.38 105 SER A O 1
ATOM 805 N N . HIS A 1 106 ? 3.972 -4.928 -15.616 1.00 76.56 106 HIS A N 1
ATOM 806 C CA . HIS A 1 106 ? 3.182 -4.313 -14.538 1.00 76.56 106 HIS A CA 1
ATOM 807 C C . HIS A 1 106 ? 1.978 -3.537 -15.074 1.00 76.56 106 HIS A C 1
ATOM 809 O O . HIS A 1 106 ? 0.878 -3.666 -14.543 1.00 76.56 106 HIS A O 1
ATOM 815 N N . VAL A 1 107 ? 2.169 -2.745 -16.131 1.00 74.94 107 VAL A N 1
ATOM 816 C CA . VAL A 1 107 ? 1.080 -1.974 -16.741 1.00 74.94 107 VAL A CA 1
ATOM 817 C C . VAL A 1 107 ? 0.038 -2.910 -17.346 1.00 74.94 107 VAL A C 1
ATOM 819 O O . VAL A 1 107 ? -1.146 -2.695 -17.122 1.00 74.94 107 VAL A O 1
ATOM 822 N N . GLY A 1 108 ? 0.449 -3.986 -18.027 1.00 68.00 108 GLY A N 1
ATOM 823 C CA . GLY A 1 108 ? -0.476 -4.987 -18.567 1.00 68.00 108 GLY A CA 1
ATOM 824 C C . GLY A 1 108 ? -1.346 -5.652 -17.494 1.00 68.00 108 GLY A C 1
ATOM 825 O O . GLY A 1 108 ? -2.538 -5.840 -17.710 1.00 68.00 108 GLY A O 1
ATOM 826 N N . ALA A 1 109 ? -0.786 -5.937 -16.314 1.00 64.75 109 ALA A N 1
ATOM 827 C CA . ALA A 1 109 ? -1.542 -6.507 -15.198 1.00 64.75 109 ALA A CA 1
ATOM 828 C C . ALA A 1 109 ? -2.580 -5.534 -14.605 1.00 64.75 109 ALA A C 1
ATOM 830 O O . ALA A 1 109 ? -3.642 -5.968 -14.169 1.00 64.75 109 ALA A O 1
ATOM 831 N N . HIS A 1 110 ? -2.297 -4.227 -14.594 1.00 61.31 110 HIS A N 1
ATOM 832 C CA . HIS A 1 110 ? -3.219 -3.203 -14.083 1.00 61.31 110 HIS A CA 1
ATOM 833 C C . HIS A 1 110 ? -4.205 -2.668 -15.130 1.00 61.31 110 HIS A C 1
ATOM 835 O O . HIS A 1 110 ? -5.240 -2.122 -14.762 1.00 61.31 110 HIS A O 1
ATOM 841 N N . ALA A 1 111 ? -3.878 -2.798 -16.416 1.00 59.72 111 ALA A N 1
ATOM 842 C CA . ALA A 1 111 ? -4.712 -2.375 -17.537 1.00 59.72 111 ALA A CA 1
ATOM 843 C C . ALA A 1 111 ? -5.604 -3.500 -18.081 1.00 59.72 111 ALA A C 1
ATOM 845 O O . ALA A 1 111 ? -6.388 -3.259 -19.000 1.00 59.72 111 ALA A O 1
ATOM 846 N N . ALA A 1 112 ? -5.489 -4.720 -17.544 1.00 62.16 112 ALA A N 1
ATOM 847 C CA . ALA A 1 112 ? -6.429 -5.784 -17.853 1.00 62.16 112 ALA A CA 1
ATOM 848 C C . ALA A 1 112 ? -7.851 -5.295 -17.514 1.00 62.16 112 ALA A C 1
ATOM 850 O O . ALA A 1 112 ? -8.055 -4.776 -16.411 1.00 62.16 112 ALA A O 1
ATOM 851 N N . PRO A 1 113 ? -8.817 -5.401 -18.446 1.00 57.81 113 PRO A N 1
ATOM 852 C CA . PRO A 1 113 ? -10.179 -4.967 -18.193 1.00 57.81 113 PRO A CA 1
ATOM 853 C C . PRO A 1 113 ? -10.706 -5.723 -16.977 1.00 57.81 113 PRO A C 1
ATOM 855 O O . PRO A 1 113 ? -10.843 -6.944 -16.996 1.00 57.81 113 PRO A O 1
ATOM 858 N N . HIS A 1 114 ? -10.958 -4.986 -15.898 1.00 57.69 114 HIS A N 1
ATOM 859 C CA . HIS A 1 114 ? -11.719 -5.515 -14.786 1.00 57.69 114 HIS A CA 1
ATOM 860 C C . HIS A 1 114 ? -13.135 -5.693 -15.322 1.00 57.69 114 HIS A C 1
ATOM 862 O O . HIS A 1 114 ? -13.791 -4.701 -15.647 1.00 57.69 114 HIS A O 1
ATOM 868 N N . GLU A 1 115 ? -13.588 -6.937 -15.482 1.00 67.44 115 GLU A N 1
ATOM 869 C CA . GLU A 1 115 ? -15.004 -7.175 -15.737 1.00 67.44 115 GLU A CA 1
ATOM 870 C C . GLU A 1 115 ? -15.774 -6.475 -14.610 1.00 67.44 115 GLU A C 1
ATOM 872 O O . GLU A 1 115 ? -15.445 -6.688 -13.433 1.00 67.44 115 GLU A O 1
ATOM 877 N N . PRO A 1 116 ? -16.697 -5.550 -14.930 1.00 65.50 116 PRO A N 1
ATOM 878 C CA . PRO A 1 116 ? -17.485 -4.905 -13.901 1.00 65.50 116 PRO A CA 1
ATOM 879 C C . PRO A 1 116 ? -18.271 -6.006 -13.196 1.00 65.50 116 PRO A C 1
ATOM 881 O O . PRO A 1 116 ? -19.057 -6.719 -13.822 1.00 65.50 116 PRO A O 1
ATOM 884 N N . GLU A 1 117 ? -18.016 -6.178 -11.899 1.00 71.06 117 GLU A N 1
ATOM 885 C CA . GLU A 1 117 ? -18.841 -7.047 -11.070 1.00 71.06 117 GLU A CA 1
ATOM 886 C C . GLU A 1 117 ? -20.293 -6.565 -11.235 1.00 71.06 117 GLU A C 1
ATOM 888 O O . GLU A 1 117 ? -20.522 -5.350 -11.184 1.00 71.06 117 GLU A O 1
ATOM 893 N N . PRO A 1 118 ? -21.262 -7.458 -11.513 1.00 75.81 118 PRO A N 1
ATOM 894 C CA . PRO A 1 118 ? -22.635 -7.045 -11.768 1.00 75.81 118 PRO A CA 1
ATOM 895 C C . PRO A 1 118 ? -23.117 -6.172 -10.611 1.00 75.81 118 PRO A C 1
ATOM 897 O O . PRO A 1 118 ? -22.983 -6.570 -9.450 1.00 75.81 118 PRO A O 1
ATOM 900 N N . GLU A 1 119 ? -23.646 -4.985 -10.931 1.00 68.56 119 GLU A N 1
ATOM 901 C CA . GLU A 1 119 ? -24.180 -4.054 -9.937 1.00 68.56 119 GLU A CA 1
ATOM 902 C C . GLU A 1 119 ? -25.178 -4.801 -9.050 1.00 68.56 119 GLU A C 1
ATOM 904 O O . GLU A 1 119 ? -26.278 -5.170 -9.468 1.00 68.56 119 GLU A O 1
ATOM 909 N N . ARG A 1 120 ? -24.772 -5.076 -7.809 1.00 77.81 120 ARG A N 1
ATOM 910 C CA . ARG A 1 120 ? -25.666 -5.674 -6.825 1.00 77.81 120 ARG A CA 1
ATOM 911 C C . ARG A 1 120 ? -26.617 -4.581 -6.342 1.00 77.81 120 ARG A C 1
ATOM 913 O O . ARG A 1 120 ? -26.139 -3.497 -5.994 1.00 77.81 120 ARG A O 1
ATOM 920 N N . PRO A 1 121 ? -27.933 -4.845 -6.267 1.00 81.38 121 PRO A N 1
ATOM 921 C CA . PRO A 1 121 ? -28.867 -3.922 -5.642 1.00 81.38 121 PRO A CA 1
ATOM 922 C C . PRO A 1 121 ? -28.370 -3.531 -4.247 1.00 81.38 121 PRO A C 1
ATOM 924 O O . PRO A 1 121 ? -27.978 -4.392 -3.456 1.00 81.38 121 PRO A O 1
ATOM 927 N N . TYR A 1 122 ? -28.352 -2.230 -3.955 1.00 75.38 122 TYR A N 1
ATOM 928 C CA . TYR A 1 122 ? -27.906 -1.718 -2.662 1.00 75.38 122 TYR A CA 1
ATOM 929 C C . TYR A 1 122 ? -28.761 -2.313 -1.531 1.00 75.38 122 TYR A C 1
ATOM 931 O O . TYR A 1 122 ? -29.964 -2.075 -1.468 1.00 75.38 122 TYR A O 1
ATOM 939 N N . ALA A 1 123 ? -28.130 -3.079 -0.636 1.00 78.62 123 ALA A N 1
ATOM 940 C CA . ALA A 1 123 ? -28.783 -3.750 0.495 1.00 78.62 123 ALA A CA 1
ATOM 941 C C . ALA A 1 123 ? -28.577 -3.025 1.843 1.00 78.62 123 ALA A C 1
ATOM 943 O O . ALA A 1 123 ? -28.908 -3.565 2.897 1.00 78.62 123 ALA A O 1
ATOM 944 N N . GLY A 1 124 ? -27.979 -1.830 1.833 1.00 82.25 124 GLY A N 1
ATOM 945 C CA . GLY A 1 124 ? -27.728 -1.050 3.045 1.00 82.25 124 GLY A CA 1
ATOM 946 C C . GLY A 1 124 ? -28.955 -0.265 3.533 1.00 82.25 124 GLY A C 1
ATOM 947 O O . GLY A 1 124 ? -29.951 -0.150 2.815 1.00 82.25 124 GLY A O 1
ATOM 948 N N . PRO A 1 125 ? -28.898 0.305 4.751 1.00 75.00 125 PRO A N 1
ATOM 949 C CA . PRO A 1 125 ? -29.973 1.138 5.276 1.00 75.00 125 PRO A CA 1
ATOM 950 C C . PRO A 1 125 ? -30.151 2.396 4.413 1.00 75.00 125 PRO A C 1
ATOM 952 O O . PRO A 1 125 ? -29.229 3.194 4.250 1.00 75.00 125 PRO A O 1
ATOM 955 N N . VAL A 1 126 ? -31.351 2.579 3.862 1.00 72.19 126 VAL A N 1
ATOM 956 C CA . VAL A 1 126 ? -31.717 3.771 3.088 1.00 72.19 126 VAL A CA 1
ATOM 957 C C . VAL A 1 126 ? -32.237 4.843 4.042 1.00 72.19 126 VAL A C 1
ATOM 959 O O . VAL A 1 126 ? -33.306 4.695 4.633 1.00 72.19 126 VAL A O 1
ATOM 962 N N . THR A 1 127 ? -31.504 5.949 4.175 1.00 74.56 127 THR A N 1
ATOM 963 C CA . THR A 1 127 ? -31.994 7.133 4.891 1.00 74.56 127 THR A CA 1
ATOM 964 C C . THR A 1 127 ? -32.963 7.897 3.993 1.00 74.56 127 THR A C 1
ATOM 966 O O . THR A 1 127 ? -32.555 8.553 3.034 1.00 74.56 127 THR A O 1
ATOM 969 N N . VAL A 1 128 ? -34.257 7.824 4.300 1.00 69.69 128 VAL A N 1
ATOM 970 C CA . VAL A 1 128 ? -35.281 8.623 3.616 1.00 69.69 128 VAL A CA 1
ATOM 971 C C . VAL A 1 128 ? -35.184 10.067 4.104 1.00 69.69 128 VAL A C 1
ATOM 973 O O . VAL A 1 128 ? -35.413 10.352 5.278 1.00 69.69 128 VAL A O 1
ATOM 976 N N . ILE A 1 129 ? -34.841 10.987 3.203 1.00 62.59 129 ILE A N 1
ATOM 977 C CA . ILE A 1 129 ? -34.818 12.422 3.501 1.00 62.59 129 ILE A CA 1
ATOM 978 C C . ILE A 1 129 ? -36.270 12.935 3.531 1.00 62.59 129 ILE A C 1
ATOM 980 O O . ILE A 1 129 ? -36.987 12.774 2.536 1.00 62.59 129 ILE A O 1
ATOM 984 N N . PRO A 1 130 ? -36.727 13.566 4.630 1.00 57.34 130 PRO A N 1
ATOM 985 C CA . PRO A 1 130 ? -38.069 14.134 4.710 1.00 57.34 130 PRO A CA 1
ATOM 986 C C . PRO A 1 130 ? -38.321 15.142 3.577 1.00 57.34 130 PRO A C 1
ATOM 988 O O . PRO A 1 130 ? -37.509 16.033 3.341 1.00 57.34 130 PRO A O 1
ATOM 991 N N . GLY A 1 13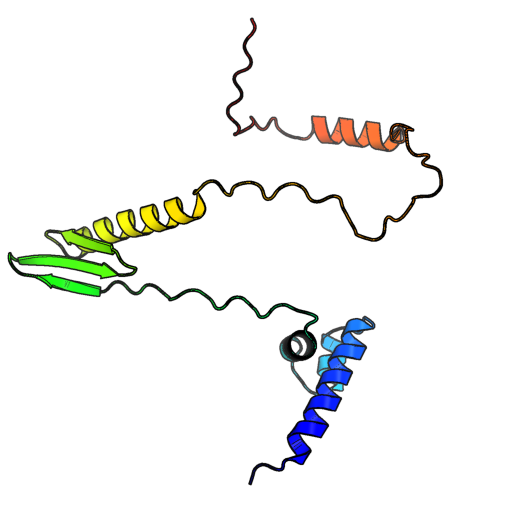1 ? -39.456 15.008 2.883 1.00 66.94 131 GLY A N 1
ATOM 992 C CA . GLY A 1 131 ? -39.874 15.916 1.804 1.00 66.94 131 GLY A CA 1
ATOM 993 C C . GLY A 1 131 ? -39.641 15.407 0.376 1.00 66.94 131 GLY A C 1
ATOM 994 O O . GLY A 1 131 ? -40.088 16.059 -0.565 1.00 66.94 131 GLY A O 1
ATOM 995 N N . VAL A 1 132 ? -39.012 14.240 0.193 1.00 57.28 132 VAL A N 1
ATOM 996 C CA . VAL A 1 132 ? -38.819 13.618 -1.128 1.00 57.28 132 VAL A CA 1
ATOM 997 C C . VAL A 1 132 ? -39.680 12.359 -1.237 1.00 57.28 132 VAL A C 1
ATOM 999 O O . VAL A 1 132 ? -39.471 11.389 -0.512 1.00 57.28 132 VAL A O 1
ATOM 1002 N N . ARG A 1 133 ? -40.671 12.365 -2.138 1.00 58.78 133 ARG A N 1
ATOM 1003 C CA . ARG A 1 133 ? -41.453 11.162 -2.469 1.00 58.78 133 ARG A CA 1
ATOM 1004 C C . ARG A 1 133 ? -40.744 10.362 -3.571 1.00 58.78 133 ARG A C 1
ATOM 1006 O O . ARG A 1 133 ? -40.226 10.980 -4.506 1.00 58.78 133 ARG A O 1
ATOM 1013 N N . PRO A 1 134 ? -40.740 9.017 -3.517 1.00 59.66 134 PRO A N 1
ATOM 1014 C CA . PRO A 1 134 ? -40.232 8.202 -4.617 1.00 59.66 134 PRO A CA 1
ATOM 1015 C C . PRO A 1 134 ? -40.977 8.555 -5.916 1.00 59.66 134 PRO A C 1
ATOM 1017 O O . PRO A 1 134 ? -42.205 8.580 -5.944 1.00 59.66 134 PRO A O 1
ATOM 1020 N N . GLY A 1 135 ? -40.224 8.898 -6.965 1.00 64.69 135 GLY A N 1
ATOM 1021 C CA . GLY A 1 135 ? -40.747 9.343 -8.266 1.00 64.69 135 GLY A CA 1
ATOM 1022 C C . GLY A 1 135 ? -40.767 10.861 -8.486 1.00 64.69 135 GLY A C 1
ATOM 1023 O O . GLY A 1 135 ? -40.943 11.307 -9.619 1.00 64.69 135 GLY A O 1
ATOM 1024 N N . GLN A 1 136 ? -40.536 11.677 -7.454 1.00 60.19 136 GLN A N 1
ATOM 1025 C CA . GLN A 1 136 ? -40.391 13.120 -7.636 1.00 60.19 136 GLN A CA 1
ATOM 1026 C C . GLN A 1 136 ? -38.948 13.457 -8.023 1.00 60.19 136 GLN A C 1
ATOM 1028 O O . GLN A 1 136 ? -38.017 13.221 -7.254 1.00 60.19 136 GLN A O 1
ATOM 1033 N N . ALA A 1 137 ? -38.758 14.027 -9.217 1.00 67.75 137 ALA A N 1
ATOM 1034 C CA . ALA A 1 137 ? -37.447 14.493 -9.657 1.00 67.75 137 ALA A CA 1
ATOM 1035 C C . ALA A 1 137 ? -36.886 15.516 -8.657 1.00 67.75 137 ALA A C 1
ATOM 1037 O O . ALA A 1 137 ? -37.567 16.485 -8.303 1.00 67.75 137 ALA A O 1
ATOM 1038 N N . LEU A 1 138 ? -35.643 15.300 -8.213 1.00 69.56 138 LEU A N 1
ATOM 1039 C CA . LEU A 1 138 ? -34.940 16.217 -7.322 1.00 69.56 138 LEU A CA 1
ATOM 1040 C C . LEU A 1 138 ? -34.890 17.608 -7.969 1.00 69.56 138 LEU A C 1
ATOM 1042 O O . LEU A 1 138 ? -34.252 17.802 -9.003 1.00 69.56 138 LEU A O 1
ATOM 1046 N N . ARG A 1 139 ? -35.561 18.584 -7.352 1.00 75.00 139 ARG A N 1
ATOM 1047 C CA . ARG A 1 139 ? -35.488 19.989 -7.760 1.00 75.00 139 ARG A CA 1
ATOM 1048 C C . ARG A 1 139 ? -34.476 20.707 -6.885 1.00 75.00 139 ARG A C 1
ATOM 1050 O O . ARG A 1 139 ? -34.665 20.824 -5.678 1.00 75.00 139 ARG A O 1
ATOM 1057 N N . LEU A 1 140 ? -33.402 21.182 -7.504 1.00 82.12 140 LEU A N 1
ATOM 1058 C CA . LEU A 1 140 ? -32.401 21.986 -6.814 1.00 82.12 140 LEU A CA 1
ATOM 1059 C C . LEU A 1 140 ? -32.962 23.388 -6.523 1.00 82.12 140 LEU A C 1
ATOM 1061 O O . LEU A 1 140 ? -33.633 23.963 -7.386 1.00 82.12 140 LEU A O 1
ATOM 1065 N N . PRO A 1 141 ? -32.684 23.967 -5.341 1.00 83.19 141 PRO A N 1
ATOM 1066 C CA . PRO A 1 141 ? -33.096 25.329 -5.042 1.00 83.19 141 PRO A CA 1
ATOM 1067 C C . PRO A 1 141 ? -32.371 26.332 -5.963 1.00 83.19 141 PRO A C 1
ATOM 1069 O O . PRO A 1 141 ? -31.225 26.083 -6.356 1.00 83.19 141 PRO A O 1
ATOM 1072 N N . PRO A 1 142 ? -32.984 27.489 -6.285 1.00 85.31 142 PRO A N 1
ATOM 1073 C CA . PRO A 1 142 ? -32.439 28.451 -7.251 1.00 85.31 142 PRO A CA 1
ATOM 1074 C C . PRO A 1 142 ? -31.001 28.900 -6.961 1.00 85.31 142 PRO A C 1
ATOM 1076 O O . PRO A 1 142 ? -30.195 29.036 -7.878 1.00 85.31 142 PRO A O 1
ATOM 1079 N N . ALA A 1 143 ? -30.644 29.062 -5.684 1.00 85.31 143 ALA A N 1
ATOM 1080 C CA . ALA A 1 143 ? -29.283 29.414 -5.276 1.00 85.31 143 ALA A CA 1
ATOM 1081 C C . ALA A 1 143 ? -28.244 28.358 -5.699 1.00 85.31 143 ALA A C 1
ATOM 1083 O O . ALA A 1 143 ? -27.144 28.695 -6.129 1.00 85.31 143 ALA A O 1
ATOM 1084 N N . LEU A 1 144 ? -28.607 27.076 -5.630 1.00 84.38 144 LEU A N 1
ATOM 1085 C CA . LEU A 1 144 ? -27.741 25.958 -6.003 1.00 84.38 144 LEU A CA 1
ATOM 1086 C C . LEU A 1 144 ? -27.567 25.880 -7.524 1.00 84.38 144 LEU A C 1
ATOM 1088 O O . LEU A 1 144 ? -26.462 25.635 -8.004 1.00 84.38 144 LEU A O 1
ATOM 1092 N N . LEU A 1 145 ? -28.628 26.175 -8.281 1.00 86.38 145 LEU A N 1
ATOM 1093 C CA . LEU A 1 145 ? -28.568 26.285 -9.741 1.00 86.38 145 LEU A CA 1
ATOM 1094 C C . LEU A 1 145 ? -27.655 27.437 -10.184 1.00 86.38 145 LEU A C 1
ATOM 1096 O O . LEU A 1 145 ? -26.810 27.249 -11.058 1.00 86.38 145 LEU A O 1
ATOM 1100 N N . LEU A 1 146 ? -27.774 28.606 -9.547 1.00 88.75 146 LEU A N 1
ATOM 1101 C CA . LEU A 1 146 ? -26.928 29.769 -9.835 1.00 88.75 146 LEU A CA 1
ATOM 1102 C C . LEU A 1 146 ? -25.456 29.507 -9.495 1.00 88.75 146 LEU A C 1
ATOM 1104 O O . LEU A 1 146 ? -24.572 29.839 -10.287 1.00 88.75 146 LEU A O 1
ATOM 1108 N N . ASN A 1 147 ? -25.185 28.866 -8.357 1.00 89.25 147 ASN A N 1
ATOM 1109 C CA . ASN A 1 147 ? -23.828 28.470 -7.981 1.00 89.25 147 ASN A CA 1
ATOM 1110 C C . ASN A 1 147 ? -23.251 27.437 -8.956 1.00 89.25 147 ASN A C 1
ATOM 1112 O O . ASN A 1 147 ? -22.100 27.571 -9.365 1.00 89.25 147 ASN A O 1
ATOM 1116 N N . GLY A 1 148 ? -24.051 26.459 -9.390 1.00 86.88 148 GLY A N 1
ATOM 1117 C CA . GLY A 1 148 ? -23.654 25.480 -10.403 1.00 86.88 148 GLY A CA 1
ATOM 1118 C C . GLY A 1 148 ? -23.336 26.119 -11.757 1.00 86.88 148 GLY A C 1
ATOM 1119 O O . GLY A 1 148 ? -22.335 25.771 -12.381 1.00 86.88 148 GLY A O 1
ATOM 1120 N N . ALA A 1 149 ? -24.131 27.101 -12.191 1.00 86.19 149 ALA A N 1
ATOM 1121 C CA . ALA A 1 149 ? -23.883 27.842 -13.428 1.00 86.19 149 ALA A CA 1
ATOM 1122 C C . ALA A 1 149 ? -22.572 28.643 -13.368 1.00 86.19 149 ALA A C 1
ATOM 1124 O O . ALA A 1 149 ? -21.768 28.577 -14.298 1.00 86.19 149 ALA A O 1
ATOM 1125 N N . ARG A 1 150 ? -22.315 29.343 -12.253 1.00 86.75 150 ARG A N 1
ATOM 1126 C CA . ARG A 1 150 ? -21.050 30.066 -12.034 1.00 86.75 150 ARG A CA 1
ATOM 1127 C C . ARG A 1 150 ? -19.859 29.120 -11.969 1.00 86.75 150 ARG A C 1
ATOM 1129 O O . ARG A 1 150 ? -18.842 29.390 -12.597 1.00 86.75 150 ARG A O 1
ATOM 1136 N N . ALA A 1 151 ? -19.995 28.003 -11.256 1.00 84.50 151 ALA A N 1
ATOM 1137 C CA . ALA A 1 151 ? -18.952 26.991 -11.175 1.00 84.50 151 ALA A CA 1
ATOM 1138 C C . ALA A 1 151 ? -18.618 26.448 -12.567 1.00 84.50 151 ALA A C 1
ATOM 1140 O O . ALA A 1 151 ? -17.453 26.433 -12.940 1.00 84.50 151 ALA A O 1
ATOM 1141 N N . ARG A 1 152 ? -19.628 26.097 -13.373 1.00 80.38 152 ARG A N 1
ATOM 1142 C CA . ARG A 1 152 ? -19.434 25.630 -14.752 1.00 80.38 152 ARG A CA 1
ATOM 1143 C C . ARG A 1 152 ? -18.753 26.672 -15.639 1.00 80.38 152 ARG A C 1
ATOM 1145 O O . ARG A 1 152 ? -17.905 26.294 -16.434 1.00 80.38 152 ARG A O 1
ATOM 1152 N N . ALA A 1 153 ? -19.103 27.950 -15.502 1.00 83.56 153 ALA A N 1
ATOM 1153 C CA . ALA A 1 153 ? -18.457 29.032 -16.246 1.00 83.56 153 ALA A CA 1
ATOM 1154 C C . ALA A 1 153 ? -16.990 29.247 -15.830 1.00 83.56 153 ALA A C 1
ATOM 1156 O O . ALA A 1 153 ? -16.176 29.657 -16.649 1.00 83.56 153 ALA A O 1
ATOM 1157 N N . ALA A 1 154 ? -16.654 28.960 -14.569 1.00 86.12 154 ALA A N 1
ATOM 1158 C CA . ALA A 1 154 ? -15.293 29.058 -14.050 1.00 86.12 154 ALA A CA 1
ATOM 1159 C C . ALA A 1 154 ? -14.431 27.815 -14.341 1.00 86.12 154 ALA A C 1
ATOM 1161 O O . ALA A 1 154 ? -13.209 27.887 -14.223 1.00 86.12 154 ALA A O 1
ATOM 1162 N N . GLN A 1 155 ? -15.038 26.675 -14.692 1.00 78.25 155 GLN A N 1
ATOM 1163 C CA . GLN A 1 155 ? -14.285 25.477 -15.053 1.00 78.25 155 GLN A CA 1
ATOM 1164 C C . GLN A 1 155 ? -13.730 25.613 -16.481 1.00 78.25 155 GLN A C 1
ATOM 1166 O O . GLN A 1 155 ? -14.502 25.848 -17.414 1.00 78.25 155 GLN A O 1
ATOM 1171 N N . PRO A 1 156 ? -12.415 25.425 -16.692 1.00 79.88 156 PRO A N 1
ATOM 1172 C CA . PRO A 1 156 ? -11.862 25.323 -18.034 1.00 79.88 156 PRO A CA 1
ATOM 1173 C C . PRO A 1 156 ? -12.421 24.082 -18.739 1.00 79.88 156 PRO A C 1
ATOM 1175 O O . PRO A 1 156 ? -12.650 23.045 -18.112 1.00 79.88 156 PRO A O 1
ATOM 1178 N N . TYR A 1 157 ? -12.633 24.178 -20.053 1.00 74.00 157 TYR A N 1
ATOM 1179 C CA . TYR A 1 157 ? -13.082 23.042 -20.852 1.00 74.00 157 TYR A CA 1
ATOM 1180 C C . TYR A 1 157 ? -12.044 21.916 -20.791 1.00 74.00 157 TYR A C 1
ATOM 1182 O O . TYR A 1 157 ? -10.933 22.051 -21.304 1.00 74.00 157 TYR A O 1
ATOM 1190 N N . THR A 1 158 ? -12.416 20.800 -20.171 1.00 73.81 158 THR A N 1
ATOM 1191 C CA . THR A 1 158 ? -11.631 19.569 -20.171 1.00 73.81 158 THR A CA 1
ATOM 1192 C C . THR A 1 158 ? -12.192 18.630 -21.239 1.00 73.81 158 THR A C 1
ATOM 1194 O O . THR A 1 158 ? -13.305 18.117 -21.085 1.00 73.81 158 THR A O 1
ATOM 1197 N N . PRO A 1 159 ? -11.472 18.403 -22.355 1.00 66.75 159 PRO A N 1
ATOM 1198 C CA . PRO A 1 159 ? -11.891 17.405 -23.326 1.00 66.75 159 PRO A CA 1
ATOM 1199 C C . PRO A 1 159 ? -11.910 16.035 -22.647 1.00 66.75 159 PRO A C 1
ATOM 1201 O O . PRO A 1 159 ? -10.966 15.655 -21.950 1.00 66.75 159 PRO A O 1
ATOM 1204 N N . SER A 1 160 ? -13.004 15.296 -22.832 1.00 69.62 160 SER A N 1
ATOM 1205 C CA . SER A 1 160 ? -13.103 13.941 -22.300 1.00 69.62 160 SER A CA 1
ATOM 1206 C C . SER A 1 160 ? -12.031 13.055 -22.931 1.00 69.62 160 SER A C 1
ATOM 1208 O O . SER A 1 160 ? -11.950 12.945 -24.154 1.00 69.62 160 SER A O 1
ATOM 1210 N N . LEU A 1 161 ? -11.252 12.364 -22.098 1.00 64.88 161 LEU A N 1
ATOM 1211 C CA . LEU A 1 161 ? -10.278 11.363 -22.543 1.00 64.88 161 LEU A CA 1
ATOM 1212 C C . LEU A 1 161 ? -10.948 10.071 -23.051 1.00 64.88 161 LEU A C 1
ATOM 1214 O O . LEU A 1 161 ? -10.272 9.218 -23.616 1.00 64.88 161 LEU A O 1
ATOM 1218 N N . SER A 1 162 ? -12.272 9.925 -22.902 1.00 58.09 162 SER A N 1
ATOM 1219 C CA . SER A 1 162 ? -13.030 8.742 -23.339 1.00 58.09 162 SER A CA 1
ATOM 1220 C C . SER A 1 162 ? -13.383 8.712 -24.835 1.00 58.09 162 SER A C 1
ATOM 1222 O O . SER A 1 162 ? -14.300 7.996 -2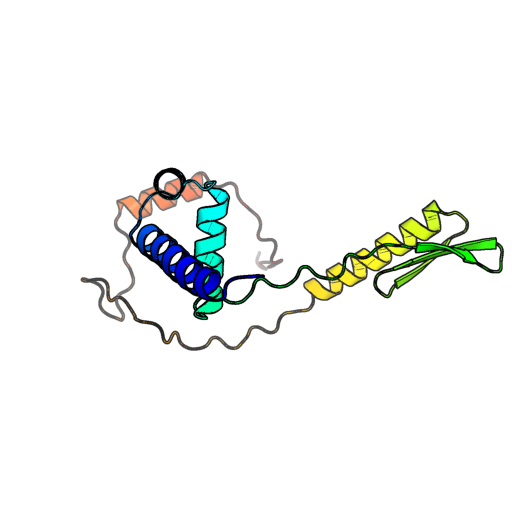5.228 1.00 58.09 162 SER A O 1
ATOM 1224 N N . GLY A 1 163 ? -12.668 9.463 -25.682 1.00 54.44 163 GLY A N 1
ATOM 1225 C CA . GLY A 1 163 ? -12.590 9.205 -27.129 1.00 54.44 163 GLY A CA 1
ATOM 1226 C C . GLY A 1 163 ? -13.914 9.167 -27.904 1.00 54.44 163 GLY A C 1
ATOM 1227 O O . GLY A 1 163 ? -13.980 8.552 -28.967 1.00 54.44 163 GLY A O 1
ATOM 1228 N N . GLY A 1 164 ? -14.977 9.802 -27.411 1.00 48.84 164 GLY A N 1
ATOM 1229 C CA . GLY A 1 164 ? -16.252 9.857 -28.118 1.00 48.84 164 GLY A CA 1
ATOM 1230 C C . GLY A 1 164 ? -16.199 10.861 -29.266 1.00 48.84 164 GLY A C 1
ATOM 1231 O O . GLY A 1 164 ? -16.457 12.044 -29.049 1.00 48.84 164 GLY A O 1
ATOM 1232 N N . ARG A 1 165 ? -15.901 10.407 -30.492 1.00 51.00 165 ARG A N 1
ATOM 1233 C CA . ARG A 1 165 ? -16.239 11.165 -31.710 1.00 51.00 165 ARG A CA 1
ATOM 1234 C C . ARG A 1 165 ? -17.736 11.484 -31.669 1.00 51.00 165 ARG A C 1
ATOM 1236 O O . ARG A 1 165 ? -18.553 10.568 -31.721 1.00 51.00 165 ARG A O 1
ATOM 1243 N N . ARG A 1 166 ? -18.105 12.764 -31.625 1.00 51.06 166 ARG A N 1
ATOM 1244 C CA . ARG A 1 166 ? -19.424 13.187 -32.105 1.00 51.06 166 ARG A CA 1
ATOM 1245 C C . ARG A 1 166 ? -19.326 13.346 -33.616 1.00 51.06 166 ARG A C 1
ATOM 1247 O O . ARG A 1 166 ? -18.538 14.155 -34.091 1.00 51.06 166 ARG A O 1
ATOM 1254 N N . GLY A 1 167 ? -20.076 12.522 -34.340 1.00 46.66 167 GLY A N 1
ATOM 1255 C CA . GLY A 1 167 ? -20.451 12.817 -35.718 1.00 46.66 167 GLY A CA 1
ATOM 1256 C C . GLY A 1 167 ? -21.526 13.909 -35.763 1.00 46.66 167 GLY A C 1
ATOM 1257 O O . GLY A 1 167 ? -22.299 14.039 -34.811 1.00 46.66 167 GLY A O 1
ATOM 1258 N N . GLY A 1 168 ? -21.552 14.636 -36.884 1.00 41.78 168 GLY A N 1
ATOM 1259 C CA . GLY A 1 168 ? -22.466 15.735 -37.220 1.00 41.78 168 GLY A CA 1
ATOM 1260 C C . GLY A 1 168 ? -21.851 17.084 -36.839 1.00 41.78 168 GLY A C 1
ATOM 1261 O O . GLY A 1 168 ? -21.684 17.341 -35.651 1.00 41.78 168 GLY A O 1
ATOM 1262 N N . GLU A 1 169 ? -21.427 17.950 -37.757 1.00 35.12 169 GLU A N 1
ATOM 1263 C CA . GLU A 1 169 ? -21.906 18.245 -39.124 1.00 35.12 169 GLU A CA 1
ATOM 1264 C C . GLU A 1 169 ? -20.806 18.173 -40.195 1.00 35.12 169 GLU A C 1
ATOM 1266 O O . GLU A 1 169 ? -19.620 18.401 -39.858 1.00 35.12 169 GLU A O 1
#